Protein AF-A0A8X7WIJ1-F1 (afdb_monomer_lite)

Foldseek 3Di:
DDDPDDDDDPDPDPPPDDDDDCPVVVVVVVVVVVVVVVVCVVCVVVPPPDDPDPPDPPDDPCADPVRDGDDDDDDDDD

Radius of gyration: 27.84 Å; chains: 1; bounding box: 56×32×67 Å

Structure (mmCIF, N/CA/C/O backbone):
data_AF-A0A8X7WIJ1-F1
#
_entry.id   AF-A0A8X7WIJ1-F1
#
loop_
_atom_site.group_PDB
_atom_site.id
_atom_site.type_symbol
_atom_site.label_atom_id
_atom_site.label_alt_id
_atom_site.label_comp_id
_atom_site.label_asym_id
_atom_site.label_entity_id
_atom_site.label_seq_id
_atom_site.pdbx_PDB_ins_code
_atom_site.Cartn_x
_atom_site.Cartn_y
_atom_site.Cartn_z
_atom_site.occupancy
_atom_site.B_iso_or_equiv
_atom_site.auth_seq_id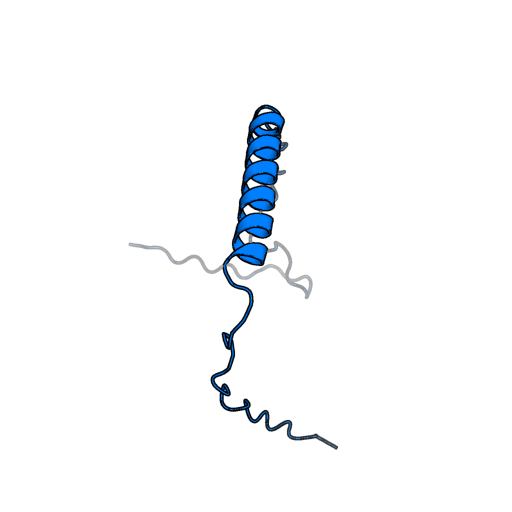
_atom_site.auth_comp_id
_atom_site.auth_asym_id
_atom_site.auth_atom_id
_atom_site.pdbx_PDB_model_num
ATOM 1 N N . MET A 1 1 ? -40.563 -13.352 -8.238 1.00 52.47 1 MET A N 1
ATOM 2 C CA . MET A 1 1 ? -40.015 -13.746 -9.551 1.00 52.47 1 MET A CA 1
ATOM 3 C C . MET A 1 1 ? -38.519 -13.947 -9.357 1.00 52.47 1 MET A C 1
ATOM 5 O O . MET A 1 1 ? -37.783 -12.974 -9.409 1.00 52.47 1 MET A O 1
ATOM 9 N N . GLY A 1 2 ? -38.106 -15.151 -8.952 1.00 57.16 2 GLY A N 1
ATOM 10 C CA . GLY A 1 2 ? -36.695 -15.493 -8.747 1.00 57.16 2 GLY A CA 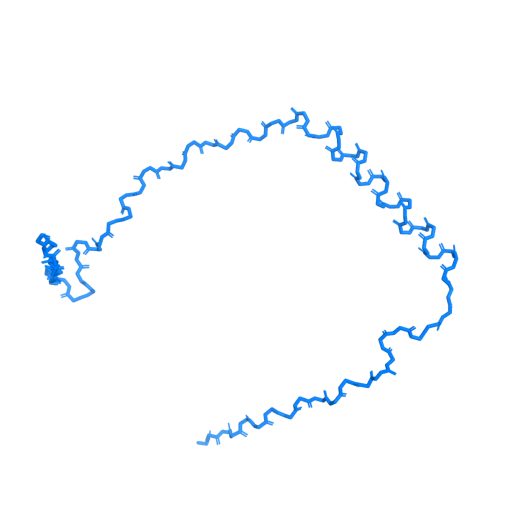1
ATOM 11 C C . GLY A 1 2 ? -36.166 -16.105 -10.034 1.00 57.16 2 GLY A C 1
ATOM 12 O O . GLY A 1 2 ? -36.735 -17.085 -10.502 1.00 57.16 2 GLY A O 1
ATOM 13 N N . LEU A 1 3 ? -35.175 -15.469 -10.651 1.00 61.19 3 LEU A N 1
ATOM 14 C CA . LEU A 1 3 ? -34.514 -16.019 -11.826 1.00 61.19 3 LEU A CA 1
ATOM 15 C C . LEU A 1 3 ? -33.416 -16.956 -11.324 1.00 61.19 3 LEU A C 1
ATOM 17 O O . LEU A 1 3 ? -32.461 -16.501 -10.696 1.00 61.19 3 LEU A O 1
ATOM 21 N N . ASP A 1 4 ? -33.584 -18.253 -11.563 1.00 65.38 4 ASP A N 1
ATOM 22 C CA . ASP A 1 4 ? -32.546 -19.248 -11.317 1.00 65.38 4 ASP A CA 1
ATOM 23 C C . ASP 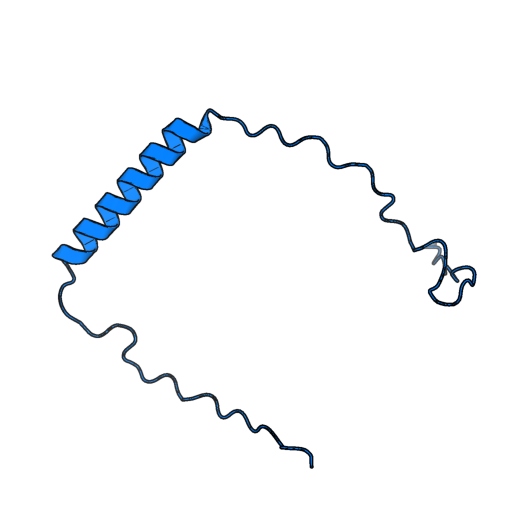A 1 4 ? -31.439 -19.046 -12.357 1.00 65.38 4 ASP A C 1
ATOM 25 O O . ASP A 1 4 ? -31.545 -19.464 -13.511 1.00 65.38 4 ASP A O 1
ATOM 29 N N . TYR A 1 5 ? -30.381 -18.338 -11.967 1.00 63.06 5 TYR A N 1
ATOM 30 C CA . TYR A 1 5 ? -29.212 -18.136 -12.814 1.00 63.06 5 TYR A CA 1
ATOM 31 C C . TYR A 1 5 ? -28.379 -19.419 -12.836 1.00 63.06 5 TYR A C 1
ATOM 33 O O . TYR A 1 5 ? -27.540 -19.654 -11.968 1.00 63.06 5 TYR A O 1
ATOM 41 N N . SER A 1 6 ? -28.618 -20.263 -13.837 1.00 72.25 6 SER A N 1
ATOM 42 C CA . SER A 1 6 ? -27.764 -21.413 -14.123 1.00 72.25 6 SER A CA 1
ATOM 43 C C . SER A 1 6 ? -26.602 -20.958 -15.008 1.00 72.25 6 SER A C 1
ATOM 45 O O . SER A 1 6 ? -26.743 -20.800 -16.221 1.00 72.25 6 SER A O 1
ATOM 47 N N . TYR A 1 7 ? -25.458 -20.667 -14.388 1.00 69.06 7 TYR A N 1
ATOM 48 C CA . TYR A 1 7 ? -24.236 -20.336 -15.116 1.00 69.06 7 TYR A CA 1
ATOM 49 C C . TYR A 1 7 ? -23.662 -21.614 -15.733 1.00 69.06 7 TYR A C 1
ATOM 51 O O . TYR A 1 7 ? -23.169 -22.486 -15.021 1.00 69.06 7 TYR A O 1
ATOM 59 N N . THR A 1 8 ? -23.743 -21.738 -17.058 1.00 72.75 8 THR A N 1
ATOM 60 C CA . THR A 1 8 ? -23.035 -22.794 -17.789 1.00 72.75 8 THR A CA 1
ATOM 61 C C . THR A 1 8 ? -21.710 -22.206 -18.243 1.00 72.75 8 THR A C 1
ATOM 63 O O . THR A 1 8 ? -21.681 -21.368 -19.143 1.00 72.75 8 THR A O 1
ATOM 66 N N . GLN A 1 9 ? -20.628 -22.592 -17.569 1.00 70.31 9 GLN A N 1
ATOM 67 C CA . GLN A 1 9 ? -19.281 -22.178 -17.937 1.00 70.31 9 GLN A CA 1
ATOM 68 C C . GLN A 1 9 ? -19.002 -22.684 -19.364 1.00 70.31 9 GLN A C 1
ATOM 70 O O . GLN A 1 9 ? -19.132 -23.888 -19.600 1.00 70.31 9 GLN A O 1
ATOM 75 N N . PRO A 1 10 ? -18.699 -21.802 -20.334 1.00 69.19 10 PRO A N 1
ATOM 76 C CA . PRO A 1 10 ? -18.357 -22.248 -21.674 1.00 69.19 10 PRO A CA 1
ATOM 77 C C . PRO A 1 10 ? -17.095 -23.108 -21.592 1.00 69.19 10 PRO A C 1
ATOM 79 O O . PRO A 1 10 ? -16.135 -22.736 -20.917 1.00 69.19 10 PRO A O 1
ATOM 82 N N . SER A 1 11 ? -17.119 -24.269 -22.248 1.00 64.25 11 SER A N 1
ATOM 83 C CA . SER A 1 11 ? -15.935 -25.100 -22.444 1.00 64.25 11 SER A CA 1
ATOM 84 C C . SER A 1 11 ? -14.858 -24.224 -23.066 1.00 64.25 11 SER A C 1
ATOM 86 O O . SER A 1 11 ? -15.129 -23.578 -24.079 1.00 64.25 11 SER A O 1
ATOM 88 N N . GLU A 1 12 ? -13.680 -24.177 -22.450 1.00 59.22 12 GLU A N 1
ATOM 89 C CA . GLU A 1 12 ? -12.530 -23.453 -22.979 1.00 59.22 12 GLU A CA 1
ATOM 90 C C . GLU A 1 12 ? -12.266 -23.975 -24.395 1.00 59.22 12 GLU A C 1
ATOM 92 O O . GLU A 1 12 ? -11.788 -25.091 -24.586 1.00 59.22 12 GLU A O 1
ATOM 97 N N . SER A 1 13 ? -12.690 -23.215 -25.407 1.00 62.66 13 SER A N 1
ATOM 98 C CA . SER A 1 13 ? -12.307 -23.494 -26.778 1.00 62.66 13 SER A CA 1
ATOM 99 C C . SER A 1 13 ? -10.824 -23.188 -26.859 1.00 62.66 13 SER A C 1
ATOM 101 O O . SER A 1 13 ? -10.422 -22.035 -26.682 1.00 62.66 13 SER A O 1
ATOM 103 N N . GLU A 1 14 ? -10.035 -24.234 -27.074 1.00 59.47 14 GLU A N 1
ATOM 104 C CA . GLU A 1 14 ? -8.608 -24.178 -27.357 1.00 59.47 14 GLU A CA 1
ATOM 105 C C . GLU A 1 14 ? -8.374 -23.372 -28.641 1.00 59.47 14 GLU A C 1
ATOM 107 O O . GLU A 1 14 ? -8.271 -23.920 -29.732 1.00 59.47 14 GLU A O 1
ATO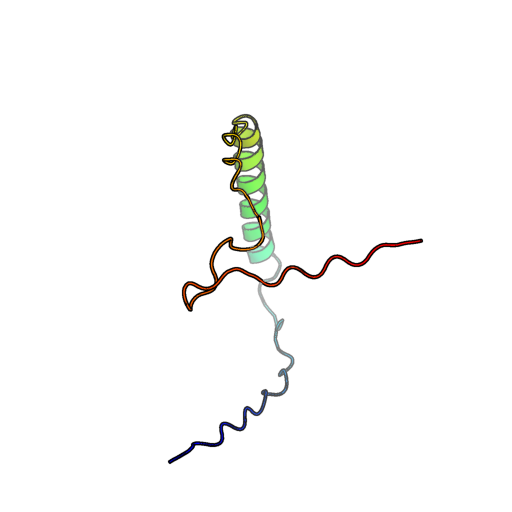M 112 N N . ASP A 1 15 ? -8.341 -22.051 -28.502 1.00 57.62 15 ASP A N 1
ATOM 113 C CA . ASP A 1 15 ? -7.554 -21.164 -29.354 1.00 57.62 15 ASP A CA 1
ATOM 114 C C . ASP A 1 15 ? -7.159 -19.894 -28.586 1.00 57.62 15 ASP A C 1
ATOM 116 O O . ASP A 1 15 ? -7.217 -18.771 -29.079 1.00 57.62 15 ASP A O 1
ATOM 120 N N . PHE A 1 16 ? -6.768 -20.057 -27.320 1.00 54.91 16 PHE A N 1
ATOM 121 C CA . PHE A 1 16 ? -6.007 -19.023 -26.627 1.00 54.91 16 PHE A CA 1
ATOM 122 C C . PHE A 1 16 ? -4.527 -19.233 -26.964 1.00 54.91 16 PHE A C 1
ATOM 124 O O . PHE A 1 16 ? -3.771 -19.795 -26.176 1.00 54.91 16 PHE A O 1
ATOM 131 N N . GLY A 1 17 ? -4.137 -18.885 -28.192 1.00 58.22 17 GLY A N 1
ATOM 132 C CA . GLY A 1 17 ? -2.750 -19.052 -28.644 1.00 58.22 17 GLY A CA 1
ATOM 133 C C . GLY A 1 17 ? -2.544 -19.368 -30.125 1.00 58.22 17 GLY A C 1
ATOM 134 O O . GLY A 1 17 ? -1.432 -19.731 -30.508 1.00 58.22 17 GLY A O 1
ATOM 135 N N . GLY A 1 18 ? -3.561 -19.250 -30.976 1.00 46.22 18 GLY A N 1
ATOM 136 C CA . GLY A 1 18 ? -3.403 -19.409 -32.416 1.00 46.22 18 GLY A CA 1
ATOM 137 C C . GLY A 1 18 ? -2.851 -18.152 -33.074 1.00 46.22 18 GLY A C 1
ATOM 138 O O . GLY A 1 18 ? -3.640 -17.288 -33.426 1.00 46.22 18 GLY A O 1
ATOM 139 N N . ASN A 1 19 ? -1.513 -18.092 -33.211 1.00 56.84 19 ASN A N 1
ATOM 140 C CA . ASN A 1 19 ? -0.762 -17.859 -34.467 1.00 56.84 19 ASN A CA 1
ATOM 141 C C . ASN A 1 19 ? -1.249 -16.626 -35.290 1.00 56.84 19 ASN A C 1
ATOM 143 O O . ASN A 1 19 ? -2.417 -16.543 -35.610 1.00 56.84 19 ASN A O 1
ATOM 147 N N . TYR A 1 20 ? -0.503 -15.592 -35.703 1.00 50.44 20 TYR A N 1
ATOM 148 C CA . TYR A 1 20 ? 0.760 -15.534 -36.444 1.00 50.44 20 TYR A CA 1
ATOM 149 C C . TYR A 1 20 ? 1.255 -14.061 -36.427 1.00 50.44 20 TYR A C 1
ATOM 151 O O . TYR A 1 20 ? 0.688 -13.228 -37.129 1.00 50.44 20 TYR A O 1
ATOM 159 N N . SER A 1 21 ? 2.291 -13.734 -35.644 1.00 52.94 21 SER A N 1
ATOM 160 C CA . SER A 1 21 ? 3.319 -12.700 -35.936 1.00 52.94 21 SER A CA 1
ATOM 161 C C . SER A 1 21 ? 4.412 -12.708 -34.846 1.00 52.94 21 SER A C 1
ATOM 163 O O . SER A 1 21 ? 4.817 -11.685 -34.294 1.00 52.94 21 SER A O 1
ATOM 165 N N . SER A 1 22 ? 4.842 -13.910 -34.453 1.00 55.94 22 SER A N 1
ATOM 166 C CA . SER A 1 22 ? 5.510 -14.140 -33.164 1.00 55.94 22 SER A CA 1
ATOM 167 C C . SER A 1 22 ? 6.961 -13.653 -33.069 1.00 55.94 22 SER A C 1
ATOM 169 O O . SER A 1 22 ? 7.524 -13.749 -31.989 1.00 55.94 22 SER A O 1
ATOM 171 N N . ASP A 1 23 ? 7.569 -13.129 -34.137 1.00 54.38 23 ASP A N 1
ATOM 172 C CA . ASP A 1 23 ? 8.957 -12.639 -34.079 1.00 54.38 23 ASP A CA 1
ATOM 173 C C . ASP A 1 23 ? 9.046 -11.106 -34.014 1.00 54.38 23 ASP A C 1
ATOM 175 O O . ASP A 1 23 ? 10.013 -10.572 -33.479 1.00 54.38 23 ASP A O 1
ATOM 179 N N . THR A 1 24 ? 8.041 -10.373 -34.506 1.00 57.00 24 THR A N 1
ATOM 180 C CA . THR A 1 24 ? 8.031 -8.897 -34.471 1.00 57.00 24 THR A CA 1
ATOM 181 C C . THR A 1 24 ? 7.345 -8.347 -33.225 1.00 57.00 24 THR A C 1
ATOM 183 O O . THR A 1 24 ? 7.867 -7.425 -32.609 1.00 57.00 24 THR A O 1
ATOM 186 N N . GLU A 1 25 ? 6.231 -8.946 -32.798 1.00 55.25 25 GLU A N 1
ATOM 187 C CA . GLU A 1 25 ? 5.483 -8.494 -31.613 1.00 55.25 25 GLU A CA 1
ATOM 188 C C . GLU A 1 25 ? 6.210 -8.869 -30.308 1.00 55.25 25 GLU A C 1
ATOM 190 O O . GLU A 1 25 ? 6.234 -8.099 -29.353 1.00 55.25 25 GLU A O 1
ATOM 195 N N . TYR A 1 26 ? 6.914 -10.007 -30.297 1.00 55.72 26 TYR A N 1
ATOM 196 C CA . TYR A 1 26 ? 7.774 -10.412 -29.177 1.00 55.72 26 TYR A CA 1
ATOM 197 C C . TYR A 1 26 ? 8.957 -9.450 -28.994 1.00 55.72 26 TYR A C 1
ATOM 199 O O . TYR A 1 26 ? 9.309 -9.124 -27.866 1.00 55.72 26 TYR A O 1
ATOM 207 N N . CYS A 1 27 ? 9.540 -8.936 -30.087 1.00 62.56 27 CYS A N 1
ATOM 208 C CA . CYS A 1 27 ? 10.603 -7.926 -30.011 1.00 62.56 27 CYS A CA 1
ATOM 209 C C . CYS A 1 27 ? 10.096 -6.600 -29.426 1.00 62.56 27 CYS A C 1
ATOM 211 O O . CYS A 1 27 ? 10.766 -6.015 -28.577 1.00 62.56 27 CYS A O 1
ATOM 213 N N . GLU A 1 28 ? 8.912 -6.145 -29.846 1.00 74.62 28 GLU A N 1
ATOM 214 C CA . GLU A 1 28 ? 8.305 -4.913 -29.329 1.00 74.62 28 GLU A CA 1
ATOM 215 C C . GLU A 1 28 ? 7.977 -5.028 -27.832 1.00 74.62 28 GLU A C 1
ATOM 217 O O . GLU A 1 28 ? 8.260 -4.109 -27.063 1.00 74.62 28 GLU A O 1
ATOM 222 N N . VAL A 1 29 ? 7.449 -6.174 -27.390 1.00 81.00 29 VAL A N 1
ATOM 223 C CA . VAL A 1 29 ? 7.132 -6.426 -25.975 1.00 81.00 29 VAL A CA 1
ATOM 224 C C . VAL A 1 29 ? 8.394 -6.519 -25.113 1.00 81.00 29 VAL A C 1
ATOM 226 O O . VAL A 1 29 ? 8.442 -5.919 -24.041 1.00 81.00 29 VAL A O 1
ATOM 229 N N . GLU A 1 30 ? 9.438 -7.211 -25.571 1.00 81.81 30 GLU A N 1
ATOM 230 C CA . GLU A 1 30 ? 10.712 -7.303 -24.843 1.00 81.81 30 GLU A CA 1
ATOM 231 C C . GLU A 1 30 ? 11.409 -5.936 -24.718 1.00 81.81 30 GLU A C 1
ATOM 233 O O . GLU A 1 30 ? 11.987 -5.619 -23.673 1.00 81.81 30 GLU A O 1
ATOM 238 N N . ASP A 1 31 ? 11.313 -5.081 -25.741 1.00 84.50 31 ASP A N 1
ATOM 239 C CA . ASP A 1 31 ? 11.826 -3.711 -25.670 1.00 84.50 31 ASP A CA 1
ATOM 240 C C . ASP A 1 31 ? 11.044 -2.849 -24.670 1.00 84.50 31 ASP A C 1
ATOM 242 O O . ASP A 1 31 ? 11.661 -2.116 -23.889 1.00 84.50 31 ASP A O 1
ATOM 246 N N . LEU A 1 32 ? 9.714 -2.984 -24.622 1.00 87.38 32 LEU A N 1
ATOM 247 C CA . LEU A 1 32 ? 8.872 -2.321 -23.621 1.00 87.38 32 LEU A CA 1
ATOM 248 C C . LEU A 1 32 ? 9.216 -2.779 -22.196 1.00 87.38 32 LEU A C 1
ATOM 250 O O . LEU A 1 32 ? 9.376 -1.942 -21.307 1.00 87.38 32 LEU A O 1
ATOM 254 N N . ILE A 1 33 ? 9.402 -4.087 -21.985 1.00 89.44 33 ILE A N 1
ATOM 255 C CA . ILE A 1 33 ? 9.809 -4.654 -20.688 1.00 89.44 33 ILE A CA 1
ATOM 256 C C . ILE A 1 33 ? 11.179 -4.110 -20.272 1.00 89.44 33 ILE A C 1
ATOM 258 O O . ILE A 1 33 ? 11.383 -3.725 -19.118 1.00 89.44 33 ILE A O 1
ATOM 262 N N . ARG A 1 34 ? 12.134 -4.049 -21.204 1.00 89.12 34 ARG A N 1
ATOM 263 C CA . ARG A 1 34 ? 13.485 -3.551 -20.927 1.00 89.12 34 ARG A CA 1
ATOM 264 C C . ARG A 1 34 ? 13.498 -2.065 -20.560 1.00 89.12 34 ARG A C 1
ATOM 266 O O . ARG A 1 34 ? 14.297 -1.662 -19.713 1.00 89.12 34 ARG A O 1
ATOM 273 N N . TRP A 1 35 ? 12.630 -1.261 -21.172 1.00 88.94 35 TRP A N 1
ATOM 274 C CA . TRP A 1 35 ? 12.458 0.152 -20.821 1.00 88.94 35 TRP A CA 1
ATOM 275 C C . TRP A 1 35 ? 11.828 0.330 -19.438 1.00 88.94 35 TRP A C 1
ATOM 277 O O . TRP A 1 35 ? 12.372 1.085 -18.631 1.00 88.94 35 TRP A O 1
ATOM 287 N N . ASP A 1 36 ? 10.761 -0.412 -19.135 1.00 88.31 36 ASP A N 1
ATOM 288 C CA . ASP A 1 36 ? 10.102 -0.390 -17.822 1.00 88.31 36 ASP A CA 1
ATOM 289 C C . ASP A 1 36 ? 11.083 -0.763 -16.699 1.00 88.31 36 ASP A C 1
ATOM 291 O O . ASP A 1 36 ? 11.228 -0.043 -15.713 1.00 88.31 36 ASP A O 1
ATOM 295 N N . GLN A 1 37 ? 11.884 -1.815 -16.892 1.00 87.81 37 GLN A N 1
ATOM 296 C CA . GLN A 1 37 ? 12.919 -2.202 -15.929 1.00 87.81 37 GLN A CA 1
ATOM 297 C C . GLN A 1 37 ? 13.995 -1.124 -15.726 1.00 87.81 37 GLN A C 1
ATOM 299 O O . GLN A 1 37 ? 14.473 -0.936 -14.603 1.00 87.81 37 GLN A O 1
ATOM 304 N N . ALA A 1 38 ? 14.393 -0.412 -16.785 1.00 86.62 38 ALA A N 1
ATOM 305 C CA . ALA A 1 38 ? 15.360 0.680 -16.684 1.00 86.62 38 ALA A CA 1
ATOM 306 C C . ALA A 1 38 ? 14.781 1.884 -15.920 1.00 86.62 38 ALA A C 1
ATOM 308 O O . ALA A 1 38 ? 15.473 2.470 -15.081 1.00 86.62 38 ALA A O 1
ATOM 309 N N . GLU A 1 39 ? 13.513 2.215 -16.165 1.00 85.56 39 GLU A N 1
ATOM 310 C CA . GLU A 1 39 ? 12.785 3.262 -15.448 1.00 85.56 39 GLU A CA 1
ATOM 311 C C . GLU A 1 39 ? 12.597 2.902 -13.970 1.00 85.56 39 GLU A C 1
ATOM 313 O O . GLU A 1 39 ? 12.866 3.726 -13.091 1.00 85.56 39 GLU A O 1
ATOM 318 N N . LEU A 1 40 ? 12.221 1.658 -13.673 1.00 82.31 40 LEU A N 1
ATOM 319 C CA . LEU A 1 40 ? 12.125 1.156 -12.306 1.00 82.31 40 LEU A CA 1
ATOM 320 C C . LEU A 1 40 ? 13.474 1.222 -11.597 1.00 82.31 40 LEU A C 1
ATOM 322 O O . LEU A 1 40 ? 13.523 1.703 -10.474 1.00 82.31 40 LEU A O 1
ATOM 326 N N . ASN A 1 41 ? 14.574 0.813 -12.235 1.00 81.38 41 ASN A N 1
ATOM 327 C CA . ASN A 1 41 ? 15.910 0.875 -11.632 1.00 81.38 41 ASN A CA 1
ATOM 328 C C . ASN A 1 41 ? 16.349 2.319 -11.322 1.00 81.38 41 ASN A C 1
ATOM 330 O O . ASN A 1 41 ? 16.937 2.579 -10.272 1.00 81.38 41 ASN A O 1
ATOM 334 N N . TYR A 1 42 ? 16.023 3.275 -12.198 1.00 79.44 42 TYR A N 1
ATOM 335 C CA . TYR A 1 42 ? 16.270 4.698 -11.948 1.00 79.44 42 TYR A CA 1
ATOM 336 C C . TYR A 1 42 ? 15.428 5.230 -10.775 1.00 79.44 42 TYR A C 1
ATOM 338 O O . TYR A 1 42 ? 15.944 5.923 -9.897 1.00 79.44 42 TYR A O 1
ATOM 346 N N . ASN A 1 43 ? 14.145 4.863 -10.726 1.00 77.25 43 ASN A N 1
ATOM 347 C CA . ASN A 1 43 ? 13.209 5.307 -9.692 1.00 77.25 43 ASN A CA 1
ATOM 348 C C . ASN A 1 43 ? 13.317 4.515 -8.377 1.00 77.25 43 ASN A C 1
ATOM 350 O O . ASN A 1 43 ? 12.841 4.986 -7.348 1.00 77.25 43 ASN A O 1
ATOM 354 N N . TYR A 1 44 ? 13.978 3.355 -8.360 1.00 66.62 44 TYR A N 1
ATOM 355 C CA . TYR A 1 44 ? 14.139 2.509 -7.170 1.00 66.62 44 TYR A CA 1
ATOM 356 C C . TYR A 1 44 ? 14.937 3.206 -6.059 1.00 66.62 44 TYR A C 1
ATOM 358 O O . TYR A 1 44 ? 14.757 2.922 -4.876 1.00 66.62 44 TYR A O 1
ATOM 366 N N . ALA A 1 45 ? 15.793 4.168 -6.426 1.00 62.44 45 ALA A N 1
ATOM 367 C CA . ALA A 1 45 ? 16.505 5.018 -5.476 1.00 62.44 45 ALA A CA 1
ATOM 368 C C . ALA A 1 45 ? 15.571 5.958 -4.690 1.00 62.44 45 ALA A C 1
ATOM 370 O O . ALA A 1 45 ? 15.946 6.433 -3.615 1.00 62.44 45 ALA A O 1
ATOM 371 N N . ALA A 1 46 ? 14.353 6.210 -5.183 1.00 67.81 46 ALA A N 1
ATOM 372 C CA . ALA A 1 46 ? 13.308 6.856 -4.408 1.00 67.81 46 ALA A CA 1
ATOM 373 C C . ALA A 1 46 ? 12.751 5.828 -3.420 1.00 67.81 46 ALA A C 1
ATOM 375 O O . ALA A 1 46 ? 11.710 5.210 -3.638 1.00 67.81 46 ALA A O 1
ATOM 376 N N . THR A 1 47 ? 13.469 5.623 -2.317 1.00 68.06 47 THR A N 1
ATOM 377 C CA . THR A 1 47 ? 12.958 4.858 -1.184 1.00 68.06 47 THR A CA 1
ATOM 378 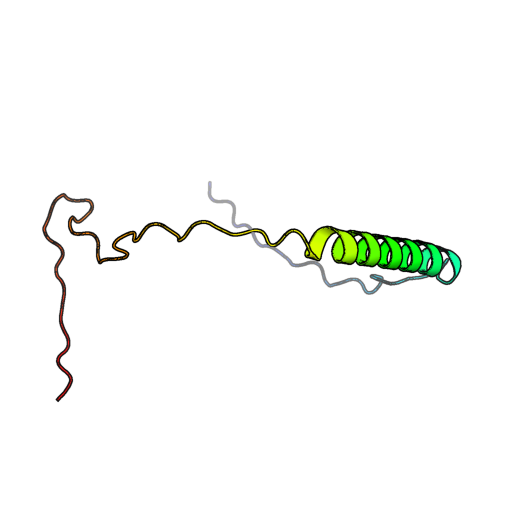C C . THR A 1 47 ? 11.678 5.539 -0.713 1.00 68.06 47 THR A C 1
ATOM 380 O O . THR A 1 47 ? 11.730 6.573 -0.042 1.00 68.06 47 THR A O 1
ATOM 383 N N . VAL A 1 48 ? 10.522 4.996 -1.101 1.00 74.75 48 VAL A N 1
ATOM 384 C CA . VAL A 1 48 ? 9.225 5.458 -0.611 1.00 74.75 48 VAL A CA 1
ATOM 385 C C . VAL A 1 48 ? 9.187 5.118 0.872 1.00 74.75 48 VAL A C 1
ATOM 387 O O . VAL A 1 48 ? 8.905 3.988 1.270 1.00 74.75 48 VAL A O 1
ATOM 390 N N . GLN A 1 49 ? 9.558 6.086 1.706 1.00 78.94 49 GLN A N 1
ATOM 391 C CA . GLN A 1 49 ? 9.478 5.942 3.146 1.00 78.94 49 GLN A CA 1
ATOM 392 C C . GLN A 1 49 ? 8.012 6.086 3.539 1.00 78.94 49 GLN A C 1
ATOM 394 O O . GLN A 1 49 ? 7.503 7.191 3.730 1.00 78.94 49 GLN A O 1
ATOM 399 N N . TYR A 1 50 ? 7.320 4.952 3.616 1.00 78.88 50 TYR A N 1
ATOM 400 C CA . TYR A 1 50 ? 5.961 4.930 4.128 1.00 78.88 50 TYR A CA 1
ATOM 401 C C . TYR A 1 50 ? 5.976 5.390 5.589 1.00 78.88 50 TYR A C 1
ATOM 403 O O . TYR A 1 50 ? 6.811 4.918 6.370 1.00 78.88 50 TYR A O 1
ATOM 411 N N . PRO A 1 51 ? 5.080 6.312 5.979 1.00 84.88 51 PRO A N 1
ATOM 412 C CA . PRO A 1 51 ? 4.932 6.654 7.380 1.00 84.88 51 PRO A CA 1
ATOM 413 C C . PRO A 1 51 ? 4.568 5.389 8.171 1.00 84.88 51 PRO A C 1
ATOM 415 O O . PRO A 1 51 ? 3.898 4.502 7.626 1.00 84.88 51 PRO A O 1
ATOM 418 N N . PRO A 1 52 ? 4.989 5.287 9.445 1.00 81.94 52 PRO A N 1
ATOM 419 C CA . PRO A 1 52 ? 4.520 4.213 10.304 1.00 81.94 52 PRO A CA 1
ATOM 420 C C . PRO A 1 52 ? 2.992 4.238 10.297 1.00 81.94 52 PRO A C 1
ATOM 422 O O . PRO A 1 52 ? 2.379 5.294 10.480 1.00 81.94 52 PRO A O 1
ATOM 425 N N . GLN A 1 53 ? 2.383 3.086 10.017 1.00 79.69 53 GLN A N 1
ATOM 426 C CA . GLN A 1 53 ? 0.934 2.973 10.092 1.00 79.69 53 GLN A CA 1
ATOM 427 C C . GLN A 1 53 ? 0.509 3.364 11.510 1.00 79.69 53 GLN A C 1
ATOM 429 O O . GLN A 1 53 ? 1.197 2.984 12.463 1.00 79.69 53 GLN A O 1
ATOM 434 N N . PRO A 1 54 ? -0.580 4.135 11.668 1.00 78.94 54 PRO A N 1
ATOM 435 C CA . PRO A 1 54 ? -1.081 4.430 12.994 1.00 78.94 54 PRO A CA 1
ATOM 436 C C . PRO A 1 54 ? -1.335 3.107 13.711 1.00 78.94 54 PRO A C 1
ATOM 438 O O . PRO A 1 54 ? -1.863 2.164 13.116 1.00 78.94 54 PRO A O 1
ATOM 441 N N . GLU A 1 55 ? -0.965 3.055 14.986 1.00 74.94 55 GLU A N 1
ATOM 442 C CA . GLU A 1 55 ? -1.376 1.999 15.901 1.00 74.94 55 GLU A CA 1
ATOM 443 C C . GLU A 1 55 ? -2.896 2.100 16.054 1.00 74.94 55 GLU A C 1
ATOM 445 O O . GLU A 1 55 ? -3.430 2.706 16.980 1.00 74.94 55 GLU A O 1
ATOM 450 N N . VAL A 1 56 ? -3.626 1.575 15.075 1.00 70.56 56 VAL A N 1
ATOM 451 C CA . VAL A 1 56 ? -5.029 1.266 15.263 1.00 70.56 56 VAL A CA 1
ATOM 452 C C . VAL A 1 56 ? -5.042 0.135 16.279 1.00 70.56 56 VAL A C 1
ATOM 454 O O . VAL A 1 56 ? -4.388 -0.891 16.081 1.00 70.56 56 VAL A O 1
ATOM 457 N N . GLU A 1 57 ? -5.754 0.312 17.390 1.00 70.69 57 GLU A N 1
ATOM 458 C CA . GLU A 1 57 ? -6.123 -0.830 18.215 1.00 70.69 57 GLU A CA 1
ATOM 459 C C . GLU A 1 57 ? -6.980 -1.741 17.330 1.00 70.69 57 GLU A C 1
ATOM 461 O O . GLU A 1 57 ? -8.199 -1.591 17.240 1.00 70.69 57 GLU A O 1
ATOM 466 N N . PHE A 1 58 ? -6.341 -2.690 16.642 1.00 63.19 58 PHE A N 1
ATOM 467 C CA . PHE A 1 58 ? -7.003 -3.832 16.025 1.00 63.19 58 PHE A CA 1
ATOM 468 C C . PHE A 1 58 ? -7.415 -4.772 17.164 1.00 63.19 58 PHE A C 1
ATOM 470 O O . PHE A 1 58 ? -6.882 -5.860 17.366 1.00 63.19 58 PHE A O 1
ATOM 477 N N . GLY A 1 59 ? -8.312 -4.265 18.001 1.00 67.94 59 GLY A N 1
ATOM 478 C CA . GLY A 1 59 ? -8.904 -4.957 19.122 1.00 67.94 59 GLY A CA 1
ATOM 479 C C . GLY A 1 59 ? -10.274 -5.484 18.740 1.00 67.94 59 GLY A C 1
ATOM 480 O O . GLY A 1 59 ? -10.897 -5.056 17.766 1.00 67.94 59 GLY A O 1
ATOM 481 N N . PHE A 1 60 ? -10.783 -6.408 19.547 1.00 69.06 60 PHE A N 1
ATOM 482 C CA . PHE A 1 60 ? -12.202 -6.721 19.486 1.00 69.06 60 PHE A CA 1
ATOM 483 C C . PHE A 1 60 ? -12.999 -5.428 19.716 1.00 69.06 60 PHE A C 1
ATOM 485 O O . PHE A 1 60 ? -12.687 -4.710 20.672 1.00 69.06 60 PHE A O 1
ATOM 492 N N . PRO A 1 61 ? -14.010 -5.121 18.878 1.00 73.19 61 PRO A N 1
ATOM 493 C CA . PRO A 1 61 ? -14.829 -3.928 19.043 1.00 73.19 61 PRO A CA 1
ATOM 494 C C . PRO A 1 61 ? -15.301 -3.839 20.487 1.00 73.19 61 PRO A C 1
ATOM 496 O O . PRO A 1 61 ? -15.895 -4.795 20.972 1.00 73.19 61 PRO A O 1
ATOM 499 N N . GLN A 1 62 ? -15.040 -2.728 21.181 1.00 73.00 62 GLN A N 1
ATOM 500 C CA . GLN A 1 62 ? -15.457 -2.574 22.583 1.00 73.00 62 GLN A CA 1
ATOM 501 C C . GLN A 1 62 ? -16.976 -2.431 22.739 1.00 73.00 62 GLN A C 1
ATOM 503 O O . GLN A 1 62 ? -17.507 -2.510 23.849 1.00 73.00 62 GLN A O 1
ATOM 508 N N . THR A 1 63 ? -17.678 -2.240 21.626 1.00 75.62 63 THR A N 1
ATOM 509 C CA . THR A 1 63 ? -19.125 -2.120 21.549 1.00 75.62 63 THR A CA 1
ATOM 510 C C . THR A 1 63 ? -19.651 -3.030 20.447 1.00 75.62 63 THR A C 1
ATOM 512 O O . THR A 1 63 ? -19.148 -3.060 19.324 1.00 75.62 63 THR A O 1
ATOM 515 N N . CYS A 1 64 ? -20.682 -3.807 20.766 1.00 78.12 64 CYS A N 1
ATOM 516 C CA . CYS A 1 64 ? -21.449 -4.510 19.747 1.00 78.12 64 CYS A CA 1
ATOM 517 C C . CYS A 1 64 ? -22.315 -3.506 18.970 1.00 78.12 64 CYS A C 1
ATOM 519 O O . CYS A 1 64 ? -22.683 -2.461 19.502 1.00 78.12 64 CYS A O 1
ATOM 521 N N . TYR A 1 65 ? -22.752 -3.860 17.759 1.00 79.75 65 TYR A N 1
ATOM 522 C CA . TYR A 1 65 ? -23.682 -3.036 16.966 1.00 79.75 65 TYR A CA 1
ATOM 523 C C . TYR A 1 65 ? -25.008 -2.715 17.683 1.00 79.75 65 TYR A C 1
ATOM 525 O O . TYR A 1 65 ? -25.691 -1.761 17.331 1.00 79.75 65 TYR A O 1
ATOM 533 N N . CYS A 1 66 ? -25.362 -3.482 18.718 1.00 86.69 66 CYS A N 1
ATOM 534 C CA . CYS A 1 66 ? -26.508 -3.237 19.592 1.00 86.69 66 CYS A CA 1
ATOM 535 C C . CYS A 1 66 ? -26.215 -2.311 20.794 1.00 86.69 66 CYS A C 1
ATOM 537 O O . CYS A 1 66 ? -27.081 -2.148 21.649 1.00 86.69 66 CYS A O 1
ATOM 539 N N . GLY A 1 67 ? -25.002 -1.758 20.918 1.00 81.94 67 GLY A N 1
ATOM 540 C CA . GLY A 1 67 ? -24.561 -0.940 22.060 1.00 81.94 67 GLY A CA 1
ATOM 541 C C . GLY A 1 67 ? -24.189 -1.736 23.320 1.00 81.94 67 GLY A C 1
ATOM 542 O O . GLY A 1 67 ? -23.810 -1.154 24.333 1.00 81.94 67 GLY A O 1
ATOM 543 N N . GLY A 1 68 ? -24.288 -3.068 23.276 1.00 80.38 68 GLY A N 1
ATOM 544 C CA . GLY A 1 68 ? -23.913 -3.953 24.379 1.00 80.38 68 GLY A CA 1
ATOM 545 C C . GLY A 1 68 ? -22.402 -4.175 24.504 1.00 80.38 68 GLY A C 1
ATOM 546 O O . GLY A 1 68 ? -21.643 -3.961 23.557 1.00 80.38 68 GLY A O 1
ATOM 547 N N . ARG A 1 69 ? -21.972 -4.659 25.678 1.00 77.19 69 ARG A N 1
ATOM 548 C CA . ARG A 1 69 ? -20.578 -5.064 25.923 1.00 77.19 69 ARG A CA 1
ATOM 549 C C . ARG A 1 69 ? -20.284 -6.410 25.227 1.00 77.19 69 ARG A C 1
ATOM 551 O O . ARG A 1 69 ? -21.089 -7.336 25.377 1.00 77.19 69 ARG A O 1
ATOM 558 N N . PRO A 1 70 ? -19.150 -6.557 24.519 1.00 74.69 70 PRO A N 1
ATOM 559 C CA . PRO A 1 70 ? -18.763 -7.798 23.855 1.00 74.69 70 PRO A CA 1
ATOM 560 C C . PRO A 1 70 ? -18.538 -8.915 24.868 1.00 74.69 70 PRO A C 1
ATOM 562 O O . PRO A 1 70 ? -17.909 -8.716 25.908 1.00 74.69 70 PRO A O 1
ATOM 565 N N . LYS A 1 71 ? -19.015 -10.119 24.549 1.00 75.81 71 LYS A N 1
ATOM 566 C CA . LYS A 1 71 ? -18.732 -11.319 25.342 1.00 75.81 71 LYS A CA 1
ATOM 567 C C . LYS A 1 71 ? -17.420 -11.933 24.859 1.00 75.81 71 LYS A C 1
ATOM 569 O O . LYS A 1 71 ? -17.428 -12.796 23.988 1.00 75.81 71 LYS A O 1
ATOM 574 N N . LEU A 1 72 ? -16.301 -11.464 25.403 1.00 71.12 72 LEU A N 1
ATOM 575 C CA . LEU A 1 72 ? -14.996 -12.077 25.155 1.00 71.12 72 LEU A CA 1
ATOM 576 C C . LEU A 1 72 ? -14.891 -13.368 25.978 1.00 71.12 72 LEU A C 1
ATOM 578 O O . LEU A 1 72 ? -14.928 -13.325 27.206 1.00 71.12 72 LEU A O 1
ATOM 582 N N . ALA A 1 73 ? -14.796 -14.516 25.308 1.00 68.69 73 ALA A N 1
ATOM 583 C CA . ALA A 1 73 ? -14.497 -15.792 25.948 1.00 68.69 73 ALA A CA 1
ATOM 584 C C . ALA A 1 73 ? -12.982 -16.027 25.892 1.00 68.69 73 ALA A C 1
ATOM 586 O O . ALA A 1 73 ? -12.413 -16.125 24.808 1.00 68.69 73 ALA A O 1
ATOM 587 N N . THR A 1 74 ? -12.320 -16.109 27.045 1.00 63.34 74 THR A N 1
ATOM 588 C CA . THR A 1 74 ? -10.891 -16.439 27.124 1.00 63.34 74 THR A CA 1
ATOM 589 C C . THR A 1 74 ? -10.726 -17.936 27.364 1.00 63.34 74 THR A C 1
ATOM 591 O O . THR A 1 74 ? -11.120 -18.450 28.410 1.00 63.34 74 THR A O 1
ATOM 594 N N . SER A 1 75 ? -10.137 -18.655 26.410 1.00 62.25 75 SER A N 1
ATOM 595 C CA . SER A 1 75 ? -9.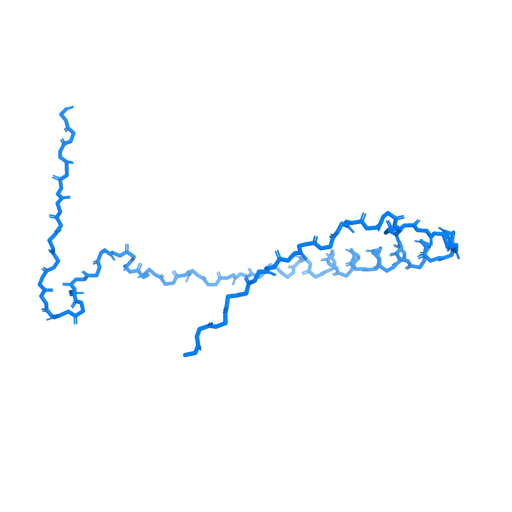699 -20.036 26.623 1.00 62.25 75 SER A CA 1
ATOM 596 C C . SER A 1 75 ? -8.346 -20.036 27.336 1.00 62.25 75 SER A C 1
ATOM 598 O O . SER A 1 75 ? -7.359 -19.552 26.785 1.00 62.25 75 SER A O 1
ATOM 600 N N . HIS A 1 76 ? -8.283 -20.584 28.549 1.00 67.44 76 HIS A N 1
ATOM 601 C CA . HIS A 1 76 ? -7.014 -20.829 29.234 1.00 67.44 76 HIS A CA 1
ATOM 602 C C . HIS A 1 76 ? -6.409 -22.142 28.728 1.00 67.44 76 HIS A C 1
ATOM 604 O O . HIS A 1 76 ? -7.047 -23.190 28.829 1.00 67.44 76 HIS A O 1
ATOM 610 N N . CYS A 1 77 ? -5.187 -22.092 28.196 1.00 56.22 77 CYS A N 1
ATOM 611 C CA . CYS A 1 77 ? -4.385 -23.299 28.007 1.00 56.22 77 CYS A CA 1
ATOM 612 C C . CYS A 1 77 ? -3.793 -23.703 29.368 1.00 56.22 77 CYS A C 1
ATOM 614 O O . CYS A 1 77 ? -3.397 -22.822 30.135 1.00 56.22 77 CYS A O 1
ATOM 616 N N . LYS A 1 78 ? -3.796 -25.002 29.684 1.00 55.34 78 LYS A N 1
ATOM 617 C CA . LYS A 1 78 ? -3.190 -25.556 30.905 1.00 55.34 78 LYS A CA 1
ATOM 618 C C . LYS A 1 78 ? -1.736 -25.922 30.667 1.00 55.34 78 LYS A C 1
ATOM 620 O O . LYS A 1 78 ? -1.457 -26.429 29.559 1.00 55.34 78 LYS A O 1
#

Secondary structure (DSSP, 8-state):
--------PPP--S-TT--S-TTHHHHHHHHHHHHHHHHHHHHTTS---PPPPP----PPPSS-TTSPPP----PPP-

pLDDT: mean 70.54, std 11.14, range [46.22, 89.44]

Sequence (78 aa):
MGLDYSYTQPSESEDFGGNYSSDTEYCEVEDLIRWDQAELNYNYAATVQYPPQPEVEFGFPQTCYCGGRPKLATSHCK

Organism: Brassica carinata (NCBI:txid52824)